Protein AF-A0A4Y4X4G6-F1 (afdb_monomer)

Nearest PDB structures (foldseek):
  5z9o-assembly1_A  TM=8.256E-01  e=4.966E-03  Lactobacillus acidophilus NCFM
  5z9o-assembly2_B  TM=8.298E-01  e=6.123E-03  Lactobacillus acidophilus NCFM
  7qos-assembly1_A  TM=6.741E-01  e=9.984E-02  Aquifex aeolicus VF5
  7qos-assembly2_B  TM=7.155E-01  e=1.871E-01  Aquifex aeolicus VF5

Solvent-accessible surface area (backbone atoms only — not comparable to full-atom values): 6243 Å² total; per-residue (Å²): 62,36,42,58,84,70,49,74,51,79,82,75,90,64,84,73,67,51,40,46,37,29,67,50,88,84,51,77,87,61,61,51,99,48,60,61,59,30,54,52,51,33,38,76,72,62,40,31,48,81,46,71,45,62,68,61,50,52,51,53,42,49,52,63,76,39,39,74,71,75,52,69,55,78,85,60,76,87,74,85,66,90,73,81,88,72,90,85,91,85,82,84,81,87,81,129

Foldseek 3Di:
DQELVRDDDDDDDDDDQKDKYANDDDDPVLDDPQVVVSVVVCCVVVRIDMDHDPVVVVVVSVCVRCVCVVCVCVVPDDPDDPDDDDDDDDDDDDDD

Structure (mmCIF, N/CA/C/O backbone):
data_AF-A0A4Y4X4G6-F1
#
_entry.id   AF-A0A4Y4X4G6-F1
#
loop_
_atom_site.group_PDB
_atom_site.id
_atom_site.type_symbol
_atom_site.label_atom_id
_atom_site.label_alt_id
_atom_site.label_comp_id
_atom_site.label_asym_id
_atom_site.label_entity_id
_atom_site.label_seq_id
_atom_site.pdbx_PDB_ins_code
_atom_site.Cartn_x
_atom_site.Cartn_y
_atom_site.Cartn_z
_atom_site.occupancy
_atom_site.B_iso_or_equiv
_atom_site.auth_seq_id
_atom_site.auth_comp_id
_atom_site.auth_asym_id
_atom_site.auth_atom_id
_atom_site.pdbx_PDB_model_num
ATOM 1 N N . VAL A 1 1 ? -4.868 2.020 -9.033 1.00 94.12 1 VAL A N 1
ATOM 2 C CA . VAL A 1 1 ? -5.936 1.950 -8.014 1.00 94.12 1 VAL A CA 1
ATOM 3 C C . VAL A 1 1 ? -7.265 1.932 -8.735 1.00 94.12 1 VAL A C 1
ATOM 5 O O . VAL A 1 1 ? -7.467 2.772 -9.604 1.00 94.12 1 VAL A O 1
ATOM 8 N N . VAL A 1 2 ? -8.119 0.968 -8.417 1.00 96.94 2 VAL A N 1
ATOM 9 C CA . VAL A 1 2 ? -9.514 0.902 -8.859 1.00 96.94 2 VAL A CA 1
ATOM 10 C C . VAL A 1 2 ? -10.372 1.189 -7.635 1.00 96.94 2 VAL A C 1
ATOM 12 O O . VAL A 1 2 ? -10.216 0.521 -6.615 1.00 96.94 2 VAL A O 1
ATOM 15 N N . PHE A 1 3 ? -11.219 2.206 -7.707 1.00 96.44 3 PHE A N 1
ATOM 16 C CA . PHE A 1 3 ? -12.095 2.596 -6.608 1.00 96.44 3 PHE A CA 1
ATOM 17 C C . PHE A 1 3 ? -13.435 1.852 -6.663 1.00 96.44 3 PHE A C 1
ATOM 19 O O . PHE A 1 3 ? -13.765 1.196 -7.652 1.00 96.44 3 PHE A O 1
ATOM 26 N N . TRP A 1 4 ? -14.223 1.988 -5.596 1.00 96.00 4 TRP A N 1
ATOM 27 C CA . TRP A 1 4 ? -15.520 1.321 -5.419 1.00 96.00 4 TRP A CA 1
ATOM 28 C C . TRP A 1 4 ? -16.570 1.742 -6.459 1.00 96.00 4 TRP A C 1
ATOM 30 O O . TRP A 1 4 ? -17.565 1.052 -6.651 1.00 96.00 4 TRP A O 1
ATOM 40 N N . ASP A 1 5 ? -16.366 2.887 -7.112 1.00 95.69 5 ASP A N 1
ATOM 41 C CA . ASP A 1 5 ? -17.201 3.426 -8.188 1.00 95.69 5 ASP A CA 1
ATOM 42 C C . ASP A 1 5 ? -16.686 3.046 -9.589 1.00 95.69 5 ASP A C 1
ATOM 44 O O . ASP A 1 5 ? -17.151 3.588 -10.591 1.00 95.69 5 ASP A O 1
ATOM 48 N N . ASN A 1 6 ? -15.731 2.113 -9.666 1.00 93.94 6 ASN A N 1
ATOM 49 C CA . ASN A 1 6 ? -14.995 1.709 -10.866 1.00 93.94 6 ASN A CA 1
ATOM 50 C C . ASN A 1 6 ? -14.115 2.804 -11.486 1.00 93.94 6 ASN A C 1
ATOM 52 O O . ASN A 1 6 ? -13.561 2.594 -12.569 1.00 93.94 6 ASN A O 1
ATOM 56 N N . SER A 1 7 ? -13.935 3.954 -10.829 1.00 97.00 7 SER A N 1
ATOM 57 C CA . SER A 1 7 ? -12.952 4.931 -11.288 1.00 97.00 7 SER A CA 1
ATOM 58 C C . SER A 1 7 ? -11.537 4.371 -11.129 1.00 97.00 7 SER A C 1
ATOM 60 O O . SER A 1 7 ? -11.233 3.599 -10.213 1.00 97.00 7 SER A O 1
ATOM 62 N N . VAL A 1 8 ? -10.656 4.730 -12.063 1.00 95.94 8 VAL A N 1
ATOM 63 C CA . VAL A 1 8 ? -9.288 4.212 -12.111 1.00 95.94 8 VAL A CA 1
ATOM 64 C C . VAL A 1 8 ? -8.309 5.364 -11.991 1.00 95.94 8 VAL A C 1
ATOM 66 O O . VAL A 1 8 ? -8.298 6.279 -12.809 1.00 95.94 8 VAL A O 1
ATOM 69 N N . TYR A 1 9 ? -7.438 5.278 -10.991 1.00 95.19 9 TYR A N 1
ATOM 70 C CA . TYR A 1 9 ? -6.286 6.155 -10.847 1.00 95.19 9 TYR A CA 1
ATOM 71 C C . TYR A 1 9 ? -5.000 5.378 -11.117 1.00 95.19 9 TYR A C 1
ATOM 73 O O . TYR A 1 9 ? -4.723 4.353 -10.481 1.00 95.19 9 TYR A O 1
ATOM 81 N N . ARG A 1 10 ? -4.195 5.882 -12.052 1.00 94.12 10 ARG A N 1
ATOM 82 C CA . ARG A 1 10 ? -2.878 5.339 -12.383 1.00 94.12 10 ARG A CA 1
ATOM 83 C C . ARG A 1 10 ? -1.805 6.307 -11.905 1.00 94.12 10 ARG A C 1
ATOM 85 O O . ARG A 1 10 ? -1.843 7.487 -12.234 1.00 94.12 10 ARG A O 1
ATOM 92 N N . ASN A 1 11 ? -0.858 5.788 -11.133 1.00 87.88 11 ASN A N 1
ATOM 93 C CA . ASN A 1 11 ? 0.313 6.535 -10.702 1.00 87.88 11 ASN A CA 1
ATOM 94 C C . ASN A 1 11 ? 1.499 6.165 -11.608 1.00 87.88 11 ASN A C 1
ATOM 96 O O . ASN A 1 11 ? 1.817 4.983 -11.742 1.00 87.88 11 ASN A O 1
ATOM 100 N N . GLY A 1 12 ? 2.105 7.166 -12.251 1.00 89.50 12 GLY A N 1
ATOM 101 C CA . GLY A 1 12 ? 3.197 6.986 -13.211 1.00 89.50 12 GLY A CA 1
ATOM 102 C C . GLY A 1 12 ? 2.755 6.609 -14.634 1.00 89.50 12 GLY A C 1
ATOM 103 O O . GLY A 1 12 ? 1.590 6.317 -14.905 1.00 89.50 12 GLY A O 1
ATOM 104 N N . GLU A 1 13 ? 3.717 6.625 -15.557 1.00 88.62 13 GLU A N 1
ATOM 105 C CA . GLU A 1 13 ? 3.490 6.401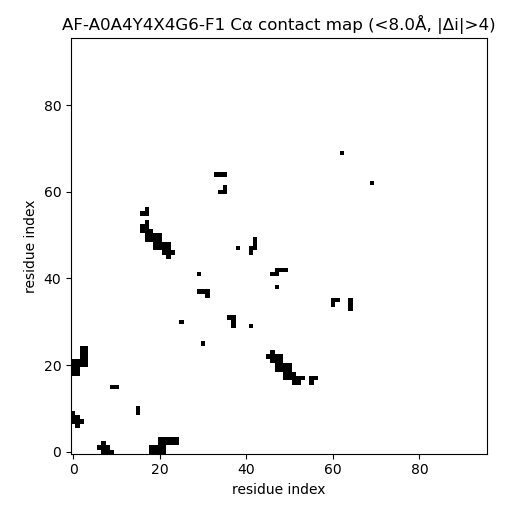 -16.996 1.00 88.62 13 GLU A CA 1
ATOM 106 C C . GLU A 1 13 ? 3.712 4.939 -17.423 1.00 88.62 13 GLU A C 1
ATOM 108 O O . GLU A 1 13 ? 3.157 4.474 -18.422 1.00 88.62 13 GLU A O 1
ATOM 113 N N . HIS A 1 14 ? 4.480 4.177 -16.640 1.00 91.25 14 HIS A N 1
ATOM 114 C CA . HIS A 1 14 ? 4.806 2.776 -16.916 1.00 91.25 14 HIS A CA 1
ATOM 115 C C . HIS A 1 14 ? 3.684 1.817 -16.521 1.00 91.25 14 HIS A C 1
ATOM 117 O O . HIS A 1 14 ? 2.753 2.178 -15.792 1.00 91.25 14 HIS A O 1
ATOM 123 N N . SER A 1 15 ? 3.727 0.593 -17.050 1.00 90.94 15 SER A N 1
ATOM 124 C CA . SER A 1 15 ? 2.766 -0.454 -16.697 1.00 90.94 15 SER A CA 1
ATOM 125 C C . SER A 1 15 ? 2.779 -0.698 -15.181 1.00 90.94 15 SER A C 1
ATOM 127 O O . SER A 1 15 ? 3.864 -0.866 -14.616 1.00 90.94 15 SER A O 1
ATOM 129 N N . PRO A 1 16 ? 1.612 -0.722 -14.515 1.00 93.12 16 PRO A N 1
ATOM 130 C CA . PRO A 1 16 ? 1.552 -0.907 -13.072 1.00 93.12 16 PRO A CA 1
ATOM 131 C C . PRO A 1 16 ? 2.057 -2.303 -12.691 1.00 93.12 16 PRO A C 1
ATOM 133 O O . PRO A 1 16 ? 1.628 -3.299 -13.267 1.00 93.12 16 PRO A O 1
ATOM 136 N N . LYS A 1 17 ? 2.951 -2.373 -11.699 1.00 95.25 17 LYS A N 1
ATOM 137 C CA . LYS A 1 17 ? 3.431 -3.648 -11.135 1.00 95.25 17 LYS A CA 1
ATOM 138 C C . LYS A 1 17 ? 2.412 -4.307 -10.200 1.00 95.25 17 LYS A C 1
ATOM 140 O O . LYS A 1 17 ? 2.462 -5.514 -9.972 1.00 95.25 17 LYS A O 1
ATOM 145 N N . PHE A 1 18 ? 1.505 -3.504 -9.651 1.00 95.69 18 PHE A N 1
ATOM 146 C CA . PHE A 1 18 ? 0.390 -3.950 -8.830 1.00 95.69 18 PHE A CA 1
ATOM 147 C C . PHE A 1 18 ? -0.804 -3.000 -8.974 1.00 95.69 18 PHE A C 1
ATOM 149 O O . PHE A 1 18 ? -0.661 -1.840 -9.370 1.00 95.69 18 PHE A O 1
ATOM 156 N N . THR A 1 19 ? -1.987 -3.492 -8.622 1.00 96.38 19 THR A N 1
ATOM 157 C CA . THR A 1 19 ? -3.243 -2.747 -8.595 1.00 96.38 19 THR A CA 1
ATOM 158 C C . THR A 1 19 ? -3.913 -2.933 -7.243 1.00 96.38 19 THR A C 1
ATOM 160 O O . THR A 1 19 ? -4.166 -4.056 -6.825 1.00 96.38 19 THR A O 1
ATOM 163 N N . LEU A 1 20 ? -4.234 -1.822 -6.580 1.00 94.94 20 LEU A N 1
ATOM 164 C CA . LEU A 1 20 ? -5.106 -1.812 -5.405 1.00 94.94 20 LEU A CA 1
ATOM 165 C C . LEU A 1 20 ? -6.558 -1.667 -5.862 1.00 94.94 20 LEU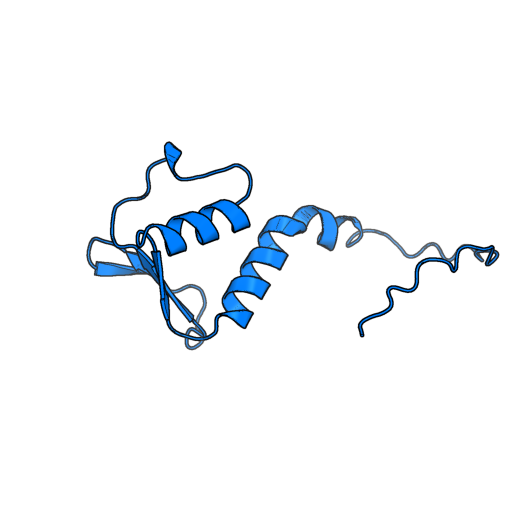 A C 1
ATOM 167 O O . LEU A 1 20 ? -6.857 -0.720 -6.598 1.00 94.94 20 LEU A O 1
ATOM 171 N N . LYS A 1 21 ? -7.437 -2.564 -5.426 1.00 96.75 21 LYS A N 1
ATOM 172 C CA . LYS A 1 21 ? -8.887 -2.509 -5.628 1.00 96.75 21 LYS A CA 1
ATOM 173 C C . LYS A 1 21 ? -9.549 -2.140 -4.314 1.00 96.75 21 LYS A C 1
ATOM 175 O O . LYS A 1 21 ? -9.314 -2.799 -3.317 1.00 96.75 21 LYS A O 1
ATOM 180 N N . ILE A 1 22 ? -10.351 -1.086 -4.298 1.00 96.06 22 ILE A N 1
ATOM 181 C CA . ILE A 1 22 ? -11.033 -0.609 -3.096 1.00 96.06 22 ILE A CA 1
ATOM 182 C C . ILE A 1 22 ? -12.519 -0.922 -3.259 1.00 96.06 22 ILE A C 1
ATOM 184 O O . ILE A 1 22 ? -13.170 -0.361 -4.133 1.00 96.06 22 ILE A O 1
ATOM 188 N N . HIS A 1 23 ? -13.066 -1.804 -2.426 1.00 95.81 23 HIS A N 1
ATOM 189 C CA . HIS A 1 23 ? -14.435 -2.309 -2.590 1.00 95.81 23 HIS A CA 1
ATOM 190 C C . HIS A 1 23 ? -15.513 -1.403 -1.995 1.00 95.81 23 HIS A C 1
ATOM 192 O O . HIS A 1 23 ? -16.676 -1.479 -2.387 1.00 95.81 23 HIS A O 1
ATOM 198 N N . ARG A 1 24 ? -15.145 -0.525 -1.057 1.00 94.38 24 ARG A N 1
ATOM 199 C CA . ARG A 1 24 ? -16.059 0.452 -0.454 1.00 94.38 24 ARG A CA 1
ATOM 200 C C . ARG A 1 24 ? -15.374 1.802 -0.232 1.00 94.38 24 ARG A C 1
ATOM 202 O O . ARG A 1 24 ? -14.155 1.837 -0.090 1.00 94.38 24 ARG A O 1
ATOM 209 N N . PRO A 1 25 ? -16.133 2.902 -0.104 1.00 92.00 25 PRO A N 1
ATOM 210 C CA . PRO A 1 25 ? -15.573 4.185 0.302 1.00 92.00 25 PRO A CA 1
ATOM 211 C C . PRO A 1 25 ? -14.763 4.070 1.599 1.00 92.00 25 PRO A C 1
ATOM 213 O O . PRO A 1 25 ? -15.243 3.494 2.586 1.00 92.00 25 PRO A O 1
ATOM 216 N N . LEU A 1 26 ? -13.553 4.635 1.599 1.00 87.50 26 LEU A N 1
ATOM 217 C CA . LEU A 1 26 ? -12.730 4.776 2.800 1.00 87.50 26 LEU A CA 1
ATOM 218 C C . LEU A 1 26 ? -13.264 5.934 3.648 1.00 87.50 26 LEU A C 1
ATOM 220 O O . LEU A 1 26 ? -13.535 7.025 3.144 1.00 87.50 26 LEU A O 1
ATOM 224 N N . LYS A 1 27 ? -13.416 5.698 4.946 1.00 88.88 27 LYS A N 1
ATOM 225 C CA . LYS A 1 27 ? -13.783 6.705 5.943 1.00 88.88 27 LYS A CA 1
ATOM 226 C C . LYS A 1 27 ? -12.516 7.212 6.621 1.00 88.88 27 LYS A C 1
ATOM 228 O O . LYS A 1 27 ? -11.545 6.476 6.754 1.00 88.88 27 LYS A O 1
ATOM 233 N N . PHE A 1 28 ? -12.547 8.428 7.163 1.00 85.38 28 PHE A N 1
ATOM 234 C CA . PHE A 1 28 ? -11.439 8.931 7.988 1.00 85.38 28 PHE A CA 1
ATOM 235 C C . PHE A 1 28 ? -11.121 8.019 9.181 1.00 85.38 28 PHE A C 1
ATOM 237 O O . PHE A 1 28 ? -9.970 7.935 9.587 1.00 85.38 28 PHE A O 1
ATOM 244 N N . SER A 1 29 ? -12.120 7.301 9.706 1.00 84.88 29 SER A N 1
ATOM 245 C CA . SER A 1 29 ? -11.937 6.308 10.769 1.00 84.88 29 SER A CA 1
ATOM 246 C C . SER A 1 29 ? -11.131 5.079 10.345 1.00 84.88 29 SER A C 1
ATOM 248 O O . SER A 1 29 ? -10.597 4.398 11.210 1.00 84.88 29 SER A O 1
ATOM 250 N N . ASP A 1 30 ? -11.072 4.778 9.044 1.00 83.69 30 ASP A N 1
ATOM 251 C CA . ASP A 1 30 ? -10.295 3.651 8.522 1.00 83.69 30 ASP A CA 1
ATOM 252 C C . ASP A 1 30 ? -8.794 3.991 8.482 1.00 83.69 30 ASP A C 1
ATOM 254 O O . ASP A 1 30 ? -7.962 3.094 8.510 1.00 83.69 30 ASP A O 1
ATOM 258 N N . ILE A 1 31 ? -8.432 5.281 8.436 1.00 85.06 31 ILE A N 1
ATOM 259 C CA . ILE A 1 31 ? -7.042 5.729 8.306 1.00 85.06 31 ILE A CA 1
ATOM 260 C C . ILE A 1 31 ? -6.404 5.837 9.690 1.00 85.06 31 ILE A C 1
ATOM 262 O O . ILE A 1 31 ? -6.736 6.719 10.486 1.00 85.06 31 ILE A O 1
ATOM 266 N N . LYS A 1 32 ? -5.443 4.957 9.970 1.00 82.19 32 LYS A N 1
ATOM 267 C CA . LYS A 1 32 ? -4.641 5.001 11.196 1.00 82.19 32 LYS A CA 1
ATOM 268 C C . LYS A 1 32 ? -3.388 5.847 10.993 1.00 82.19 32 LYS A C 1
ATOM 270 O O . LYS A 1 32 ? -2.990 6.171 9.877 1.00 82.19 32 LYS A O 1
ATOM 275 N N . LYS A 1 33 ? -2.722 6.175 12.105 1.00 80.19 33 LYS A N 1
ATOM 276 C CA . LYS A 1 33 ? -1.422 6.868 12.089 1.00 80.19 33 LYS A CA 1
ATOM 277 C C . LYS A 1 33 ? -0.345 6.062 11.347 1.00 80.19 33 LYS A C 1
ATOM 279 O O . LYS A 1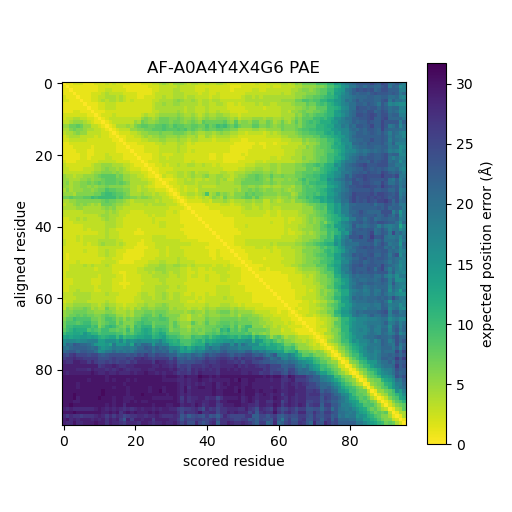 33 ? 0.556 6.651 10.762 1.00 80.19 33 LYS A O 1
ATOM 284 N N . ASP A 1 34 ? -0.444 4.735 11.389 1.00 83.00 34 ASP A N 1
ATOM 285 C CA . ASP A 1 34 ? 0.422 3.815 10.657 1.00 83.00 34 ASP A CA 1
ATOM 286 C C . ASP A 1 34 ? -0.288 3.346 9.377 1.00 83.00 34 ASP A C 1
ATOM 288 O O . ASP A 1 34 ? -1.313 2.654 9.429 1.00 83.00 34 ASP A O 1
ATOM 292 N N . MET A 1 35 ? 0.241 3.748 8.219 1.00 83.12 35 MET A N 1
ATOM 293 C CA . MET A 1 35 ? -0.351 3.399 6.926 1.00 83.12 35 MET A CA 1
ATOM 294 C C . MET A 1 35 ? -0.151 1.930 6.557 1.00 83.12 35 MET A C 1
ATOM 296 O O . MET A 1 35 ? -1.035 1.336 5.945 1.00 83.12 35 MET A O 1
ATOM 300 N N . SER A 1 36 ? 0.973 1.331 6.948 1.00 86.19 36 SER A N 1
ATOM 301 C CA . SER A 1 36 ? 1.233 -0.099 6.754 1.00 86.19 36 SER A CA 1
ATOM 302 C C . SER A 1 36 ? 0.180 -0.936 7.476 1.00 86.19 36 SER A C 1
ATOM 304 O O . SER A 1 36 ? -0.410 -1.833 6.877 1.00 86.19 36 SER A O 1
ATOM 306 N N . LEU A 1 37 ? -0.120 -0.589 8.732 1.00 87.81 37 LEU A N 1
ATOM 307 C CA . L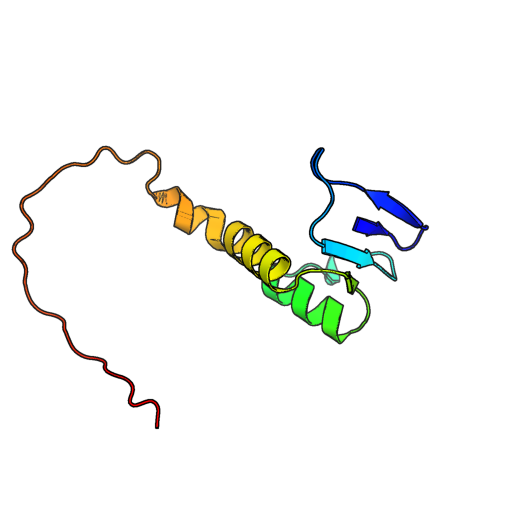EU A 1 37 ? -1.166 -1.258 9.506 1.00 87.81 37 LEU A CA 1
ATOM 308 C C . LEU A 1 37 ? -2.559 -1.031 8.903 1.00 87.81 37 LEU A C 1
ATOM 310 O O . LEU A 1 37 ? -3.328 -1.976 8.777 1.00 87.81 37 LEU A O 1
ATOM 314 N N . THR A 1 38 ? -2.851 0.202 8.479 1.00 89.88 38 THR A N 1
ATOM 315 C CA . THR A 1 38 ? -4.119 0.552 7.816 1.00 89.88 38 THR A CA 1
ATOM 316 C C . THR A 1 38 ? -4.380 -0.327 6.592 1.00 89.88 38 THR A C 1
ATOM 318 O O . THR A 1 38 ? -5.466 -0.880 6.439 1.00 89.88 38 THR A O 1
ATOM 321 N N . ILE A 1 39 ? -3.382 -0.467 5.715 1.00 90.50 39 ILE A N 1
ATOM 322 C CA . ILE A 1 39 ? -3.501 -1.259 4.485 1.00 90.50 39 ILE A CA 1
ATOM 323 C C . ILE A 1 39 ? -3.634 -2.747 4.821 1.00 90.50 39 ILE A C 1
ATOM 325 O O . ILE A 1 39 ? -4.460 -3.426 4.218 1.00 90.50 39 ILE A O 1
ATOM 329 N N . ALA A 1 40 ? -2.861 -3.244 5.792 1.00 90.62 40 ALA A N 1
ATOM 330 C CA . ALA A 1 40 ? -2.920 -4.642 6.211 1.00 90.62 40 ALA A CA 1
ATOM 331 C C . ALA A 1 40 ? -4.306 -5.024 6.752 1.00 90.62 40 ALA A C 1
ATOM 333 O O . ALA A 1 40 ? -4.866 -6.039 6.348 1.00 90.62 40 ALA A O 1
ATOM 334 N N . GLU A 1 41 ? -4.888 -4.202 7.625 1.00 91.94 41 GLU A N 1
ATOM 335 C CA . GLU A 1 41 ? -6.232 -4.434 8.163 1.00 91.94 41 GLU A CA 1
ATOM 336 C C . GLU A 1 41 ? -7.307 -4.310 7.090 1.00 91.94 41 GLU A C 1
ATOM 338 O O . GLU A 1 41 ? -8.152 -5.189 6.974 1.00 91.94 41 GLU A O 1
ATOM 343 N N . ALA A 1 42 ? -7.234 -3.283 6.241 1.00 93.38 42 ALA A N 1
ATOM 344 C CA . ALA A 1 42 ? -8.177 -3.124 5.141 1.00 9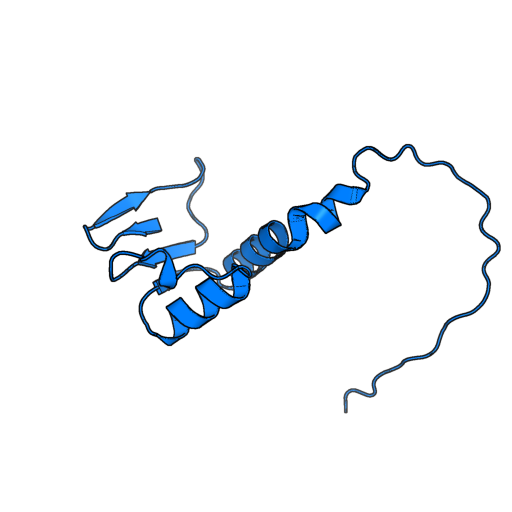3.38 42 ALA A CA 1
ATOM 345 C C . ALA A 1 42 ? -8.126 -4.300 4.148 1.00 93.38 42 ALA A C 1
ATOM 347 O O . ALA A 1 42 ? -9.159 -4.659 3.582 1.00 93.38 42 ALA A O 1
ATOM 348 N N . TYR A 1 43 ? -6.953 -4.910 3.953 1.00 93.88 43 TYR A N 1
ATOM 349 C CA . TYR A 1 43 ? -6.807 -6.130 3.164 1.00 93.88 43 TYR A CA 1
ATOM 350 C C . TYR A 1 43 ? -7.449 -7.340 3.855 1.00 93.88 43 TYR A C 1
ATOM 352 O O . TYR A 1 43 ? -8.237 -8.055 3.242 1.00 93.88 43 TYR A O 1
ATOM 360 N N . MET A 1 44 ? -7.181 -7.541 5.150 1.00 92.56 44 MET A N 1
ATOM 361 C CA . MET A 1 44 ? -7.789 -8.632 5.926 1.00 92.56 44 MET A CA 1
ATOM 362 C C . MET A 1 44 ? -9.319 -8.528 6.002 1.00 92.56 44 MET A C 1
ATOM 364 O O . MET A 1 44 ? -10.007 -9.542 5.919 1.00 92.56 44 MET A O 1
ATOM 368 N N . ASP A 1 45 ? -9.846 -7.309 6.107 1.00 93.25 45 ASP A N 1
ATOM 369 C CA . ASP A 1 45 ? -11.283 -7.028 6.166 1.00 93.25 45 ASP A CA 1
ATOM 370 C C . ASP A 1 45 ? -11.963 -7.070 4.781 1.00 93.25 45 ASP A C 1
ATOM 372 O O . ASP A 1 45 ? -13.168 -6.828 4.669 1.00 93.25 45 ASP A O 1
ATOM 376 N N . GLY A 1 46 ? -11.208 -7.330 3.704 1.00 94.12 46 GLY A N 1
ATOM 377 C CA . GLY A 1 46 ? -11.714 -7.366 2.327 1.00 94.12 46 GLY A CA 1
ATOM 378 C C . GLY A 1 46 ? -12.154 -6.001 1.786 1.00 94.12 46 GLY A C 1
ATOM 379 O O . GLY A 1 46 ? -12.858 -5.917 0.778 1.00 94.12 46 GLY A O 1
ATOM 380 N N . VAL A 1 47 ? -11.766 -4.910 2.450 1.00 95.50 47 VAL A N 1
ATOM 381 C CA . VAL A 1 47 ? -12.009 -3.531 1.996 1.00 95.50 47 VAL A CA 1
ATOM 382 C C . VAL A 1 47 ? -11.102 -3.191 0.818 1.00 95.50 47 VAL A C 1
ATOM 384 O O . VAL A 1 47 ? -11.518 -2.456 -0.084 1.00 95.50 47 VAL A O 1
ATOM 387 N N . ILE A 1 48 ? -9.879 -3.720 0.835 1.00 95.44 48 ILE A N 1
ATOM 388 C CA . ILE A 1 48 ? -8.893 -3.583 -0.231 1.00 95.44 48 ILE A CA 1
ATOM 389 C C . ILE A 1 48 ? -8.490 -4.971 -0.717 1.00 95.44 48 ILE A C 1
ATOM 391 O O . ILE A 1 48 ? -8.192 -5.835 0.093 1.00 95.44 48 ILE A O 1
ATOM 395 N N . ASP A 1 49 ? -8.397 -5.140 -2.029 1.00 96.56 49 ASP A N 1
ATOM 396 C CA . ASP A 1 49 ? -7.721 -6.269 -2.660 1.00 96.56 49 ASP A CA 1
ATOM 397 C C . ASP A 1 49 ? -6.484 -5.798 -3.417 1.00 96.56 49 ASP A C 1
ATOM 399 O O . ASP A 1 49 ? -6.392 -4.656 -3.883 1.00 96.56 49 ASP A O 1
ATOM 403 N N . ILE A 1 50 ? -5.517 -6.699 -3.546 1.00 95.75 50 ILE A N 1
ATOM 404 C CA . ILE A 1 50 ? -4.239 -6.437 -4.198 1.00 95.75 50 ILE A CA 1
ATOM 405 C C . ILE A 1 50 ? -4.060 -7.443 -5.327 1.00 95.75 50 ILE A C 1
ATOM 407 O O . ILE A 1 50 ? -4.073 -8.650 -5.107 1.00 95.75 50 ILE A O 1
ATOM 411 N N . GLU A 1 51 ? -3.829 -6.940 -6.534 1.00 96.06 51 GLU A N 1
ATOM 412 C CA . GLU A 1 51 ? -3.439 -7.752 -7.686 1.00 96.06 51 GLU A CA 1
ATOM 413 C C . GLU A 1 51 ? -2.024 -7.390 -8.134 1.00 96.06 51 GLU A C 1
ATOM 415 O O . GLU A 1 51 ? -1.683 -6.211 -8.219 1.00 96.06 51 GLU A O 1
ATOM 420 N N . GLY A 1 52 ? -1.206 -8.387 -8.474 1.00 95.12 52 GLY A N 1
ATOM 421 C CA . GLY A 1 52 ? 0.180 -8.194 -8.912 1.00 95.12 52 GLY A CA 1
ATOM 422 C C . GLY A 1 52 ? 1.204 -8.483 -7.812 1.00 95.12 52 GLY A C 1
ATOM 423 O O . GLY A 1 52 ? 0.999 -9.373 -6.990 1.00 95.12 52 GLY A O 1
ATOM 424 N N . SER A 1 53 ? 2.339 -7.776 -7.830 1.00 94.88 53 SER A N 1
ATOM 425 C CA . SER A 1 53 ? 3.462 -8.064 -6.925 1.00 94.88 53 SER A CA 1
ATOM 426 C C . SER A 1 53 ? 3.234 -7.525 -5.510 1.00 94.88 53 SER A C 1
ATOM 428 O O . SER A 1 53 ? 3.246 -6.312 -5.296 1.00 94.88 53 SER A O 1
ATOM 430 N N . MET A 1 54 ? 3.095 -8.430 -4.536 1.00 92.31 54 MET A N 1
ATOM 431 C CA . MET A 1 54 ? 3.013 -8.078 -3.113 1.00 92.31 54 MET A CA 1
ATOM 432 C C . MET A 1 54 ? 4.325 -7.472 -2.592 1.00 92.31 54 MET A C 1
ATOM 434 O O . MET A 1 54 ? 4.291 -6.550 -1.779 1.00 92.31 54 MET A O 1
ATOM 438 N N . ASP A 1 55 ? 5.476 -7.926 -3.096 1.00 94.50 55 ASP A N 1
ATOM 439 C CA . ASP A 1 55 ? 6.784 -7.382 -2.707 1.00 94.50 55 ASP A CA 1
ATOM 440 C C . ASP A 1 55 ? 6.893 -5.895 -3.054 1.00 94.50 55 ASP A C 1
ATOM 442 O O . ASP A 1 55 ? 7.375 -5.095 -2.257 1.00 94.50 55 ASP A O 1
ATOM 446 N N . GLU A 1 56 ? 6.381 -5.499 -4.222 1.00 94.12 56 GLU A N 1
ATOM 447 C CA . GLU A 1 56 ? 6.367 -4.098 -4.652 1.00 94.12 56 GLU A CA 1
ATOM 448 C C . GLU A 1 56 ? 5.403 -3.254 -3.808 1.00 94.12 56 GLU A C 1
ATOM 450 O O . GLU A 1 56 ? 5.700 -2.092 -3.514 1.00 94.12 56 GLU A O 1
ATOM 455 N N . VAL A 1 57 ? 4.280 -3.834 -3.362 1.00 92.88 57 VAL A N 1
ATOM 456 C CA . VAL A 1 57 ? 3.383 -3.172 -2.401 1.00 92.88 57 VAL A CA 1
ATOM 457 C C . VAL A 1 57 ? 4.107 -2.940 -1.086 1.00 92.88 57 VAL A C 1
ATOM 459 O O . VAL A 1 57 ? 4.136 -1.811 -0.594 1.00 92.88 57 VAL A O 1
ATOM 462 N N . MET A 1 58 ? 4.724 -3.981 -0.528 1.00 91.69 58 MET A N 1
ATOM 463 C CA . MET A 1 58 ? 5.372 -3.884 0.773 1.00 91.69 58 MET A CA 1
ATOM 464 C C . MET A 1 58 ? 6.593 -2.964 0.735 1.00 91.69 58 MET A C 1
ATOM 466 O O . MET A 1 58 ? 6.797 -2.172 1.653 1.00 91.69 58 MET A O 1
ATOM 470 N N . HIS A 1 59 ? 7.356 -2.990 -0.360 1.00 92.06 59 HIS A N 1
ATOM 471 C CA . HIS A 1 59 ? 8.439 -2.045 -0.603 1.00 92.06 59 HIS A CA 1
ATOM 472 C C . HIS A 1 59 ? 7.933 -0.596 -0.622 1.00 92.06 59 HIS A C 1
ATOM 474 O O . HIS A 1 59 ? 8.485 0.261 0.068 1.00 92.06 59 HIS A O 1
ATOM 480 N N . SER A 1 60 ? 6.839 -0.330 -1.342 1.00 90.25 60 SER A N 1
ATOM 481 C CA . SER A 1 60 ? 6.231 1.005 -1.409 1.00 90.25 60 SER A CA 1
ATOM 482 C C . SER A 1 60 ? 5.737 1.483 -0.039 1.00 90.25 60 SER A C 1
ATOM 484 O O . SER A 1 60 ? 5.982 2.629 0.341 1.00 90.25 60 SER A O 1
ATOM 486 N N . LEU A 1 61 ? 5.080 0.607 0.730 1.00 89.44 61 LEU A N 1
ATOM 487 C CA . LEU A 1 61 ? 4.630 0.917 2.091 1.00 89.44 61 LEU A CA 1
ATOM 488 C C . LEU A 1 61 ? 5.808 1.203 3.020 1.00 89.44 61 LEU A C 1
ATOM 490 O O . LEU A 1 61 ? 5.767 2.172 3.773 1.00 89.44 61 LEU A O 1
ATOM 494 N N . TYR A 1 62 ? 6.870 0.401 2.945 1.00 89.06 62 TYR A N 1
ATOM 495 C CA . TYR A 1 62 ? 8.068 0.601 3.751 1.00 89.06 62 TYR A CA 1
ATOM 496 C C . TYR A 1 62 ? 8.707 1.968 3.491 1.00 89.06 62 TYR A C 1
ATOM 498 O O . TYR A 1 62 ? 8.980 2.696 4.449 1.00 89.06 62 TYR A O 1
ATOM 506 N N . LEU A 1 63 ? 8.908 2.327 2.217 1.00 88.50 63 LEU A N 1
ATOM 507 C CA . LEU A 1 63 ? 9.481 3.617 1.826 1.00 88.50 63 LEU A CA 1
ATOM 508 C C . LEU A 1 63 ? 8.642 4.782 2.353 1.00 88.50 63 LEU A C 1
ATOM 510 O O . LEU A 1 63 ? 9.188 5.740 2.893 1.00 88.50 63 LEU A O 1
ATOM 514 N N . GLN A 1 64 ? 7.318 4.675 2.247 1.00 84.31 64 GLN A N 1
ATOM 515 C CA . GLN A 1 64 ? 6.410 5.739 2.655 1.00 84.31 64 GLN A CA 1
ATOM 516 C C . GLN A 1 64 ? 6.306 5.874 4.182 1.00 84.31 64 GLN A C 1
ATOM 518 O O . GLN A 1 64 ? 6.383 6.983 4.705 1.00 84.31 64 GLN A O 1
ATOM 523 N N . THR A 1 65 ? 6.177 4.765 4.917 1.00 83.69 65 THR A N 1
ATOM 524 C CA . THR A 1 65 ? 6.110 4.775 6.389 1.00 83.69 65 THR A CA 1
ATOM 525 C C . THR A 1 65 ? 7.424 5.260 7.014 1.00 83.69 65 THR A C 1
ATOM 527 O O . THR A 1 65 ? 7.407 5.922 8.050 1.00 83.69 65 THR A O 1
ATOM 530 N N . ASN A 1 66 ? 8.570 4.966 6.387 1.00 83.88 66 ASN A N 1
ATOM 531 C CA . ASN A 1 66 ? 9.896 5.310 6.913 1.00 83.88 66 ASN A CA 1
ATOM 532 C C . ASN A 1 66 ? 10.529 6.538 6.250 1.00 83.88 66 ASN A C 1
ATOM 534 O O . ASN A 1 66 ? 11.693 6.816 6.528 1.00 83.88 66 ASN A O 1
ATOM 538 N N . TYR A 1 67 ? 9.793 7.282 5.420 1.00 83.31 67 TYR A N 1
ATOM 539 C CA . TYR A 1 67 ? 10.321 8.387 4.614 1.00 83.31 67 TYR A CA 1
ATOM 540 C C . TYR A 1 67 ? 11.212 9.348 5.424 1.00 83.31 67 TYR A C 1
ATOM 542 O O . TYR A 1 67 ? 12.383 9.536 5.106 1.00 83.31 67 TYR A O 1
ATOM 550 N N . GLU A 1 68 ? 10.710 9.864 6.549 1.00 82.00 68 GLU A N 1
ATOM 551 C CA . GLU A 1 68 ? 11.459 10.768 7.439 1.00 82.00 68 GLU A CA 1
ATOM 552 C C . GLU A 1 68 ? 12.762 10.157 7.980 1.00 82.00 68 GLU A C 1
ATOM 554 O O . GLU A 1 68 ? 13.769 10.845 8.131 1.00 82.00 68 GLU A O 1
ATOM 559 N N . HIS A 1 69 ? 12.765 8.854 8.278 1.00 81.06 69 HIS A N 1
ATOM 560 C CA . HIS A 1 69 ? 13.958 8.155 8.759 1.00 81.06 69 HIS A CA 1
ATOM 561 C C . HIS A 1 69 ? 14.964 7.904 7.637 1.00 81.06 69 HIS A C 1
ATOM 563 O O . HIS A 1 69 ? 16.162 8.092 7.855 1.00 81.06 69 HIS A O 1
ATOM 569 N N . LEU A 1 70 ? 14.488 7.492 6.460 1.00 80.56 70 LEU A N 1
A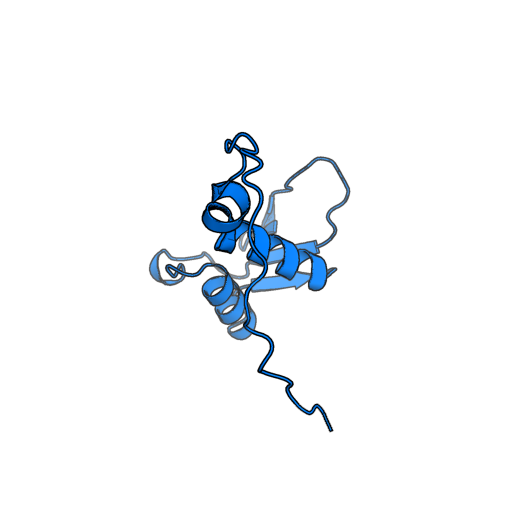TOM 570 C CA . LEU A 1 70 ? 15.329 7.200 5.300 1.00 80.56 70 LEU A CA 1
ATOM 571 C C . LEU A 1 70 ? 16.004 8.470 4.770 1.00 80.56 70 LEU A C 1
ATOM 573 O O . LEU A 1 70 ? 17.183 8.427 4.438 1.00 80.56 70 LEU A O 1
ATOM 577 N N . HIS A 1 71 ? 15.297 9.602 4.786 1.00 81.69 71 HIS A N 1
ATOM 578 C CA . HIS A 1 71 ? 15.780 10.878 4.250 1.00 81.69 71 HIS A CA 1
ATOM 579 C C . HIS A 1 71 ? 16.408 11.811 5.302 1.00 81.69 71 HIS A C 1
ATOM 581 O O . HIS A 1 71 ? 16.832 12.925 4.988 1.00 81.69 71 HIS A O 1
ATOM 587 N N . LYS A 1 72 ? 16.534 11.364 6.561 1.00 81.81 72 LYS A N 1
ATOM 588 C CA . LYS A 1 72 ? 17.074 12.153 7.687 1.00 81.81 72 LYS A CA 1
ATOM 589 C C . LYS A 1 72 ? 18.465 12.747 7.426 1.00 81.81 72 LYS A C 1
ATOM 591 O O . LYS A 1 72 ? 18.838 13.754 8.031 1.00 81.81 72 LYS A O 1
ATOM 596 N N . HIS A 1 73 ? 19.252 12.105 6.566 1.00 78.75 73 HIS A N 1
ATOM 597 C CA . HIS A 1 73 ? 20.649 12.450 6.310 1.00 78.75 73 HIS A CA 1
ATOM 598 C C . HIS A 1 73 ? 20.940 12.848 4.861 1.00 78.75 73 HIS A C 1
ATOM 600 O O . HIS A 1 73 ? 22.100 13.086 4.536 1.00 78.75 73 HIS A O 1
ATOM 606 N N . ASP A 1 74 ? 19.924 13.016 4.017 1.00 80.44 74 ASP A N 1
ATOM 607 C CA . ASP A 1 74 ? 20.107 13.357 2.598 1.00 80.44 74 ASP A CA 1
ATOM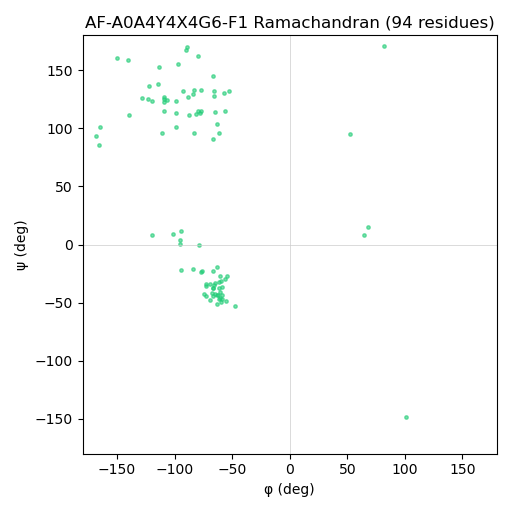 608 C C . ASP A 1 74 ? 20.833 14.695 2.383 1.00 80.44 74 ASP A C 1
ATOM 610 O O . ASP A 1 74 ? 21.534 14.886 1.392 1.00 80.44 74 ASP A O 1
ATOM 614 N N . GLY A 1 75 ? 20.715 15.620 3.341 1.00 70.75 75 GLY A N 1
ATOM 615 C CA . GLY A 1 75 ? 21.436 16.898 3.353 1.00 70.75 75 GLY A CA 1
ATOM 616 C C . GLY A 1 75 ? 22.735 16.900 4.167 1.00 70.75 75 GLY A C 1
ATOM 617 O O . GLY A 1 75 ? 23.384 17.943 4.287 1.00 70.75 75 GLY A O 1
ATOM 618 N N . ALA A 1 76 ? 23.120 15.776 4.778 1.00 72.38 76 ALA A N 1
ATOM 619 C CA . ALA A 1 76 ? 24.298 15.716 5.633 1.00 72.38 76 ALA A CA 1
ATOM 620 C C . ALA A 1 76 ? 25.574 15.677 4.779 1.00 72.38 76 ALA A C 1
ATOM 622 O O . ALA A 1 76 ? 25.857 14.708 4.079 1.00 72.38 76 ALA A O 1
ATOM 623 N N . LYS A 1 77 ? 26.402 16.724 4.870 1.00 63.59 77 LYS A N 1
ATOM 624 C CA . LYS A 1 77 ? 27.767 16.671 4.334 1.00 63.59 77 LYS A CA 1
ATOM 625 C C . LYS A 1 77 ? 28.564 15.646 5.139 1.00 63.59 77 LYS A C 1
ATOM 627 O O . LYS A 1 77 ? 28.606 15.733 6.366 1.00 63.59 77 LYS A O 1
ATOM 632 N N . ALA A 1 78 ? 29.206 14.702 4.454 1.00 61.34 78 ALA A N 1
ATOM 633 C CA . ALA A 1 78 ? 30.062 13.702 5.079 1.00 61.34 78 ALA A CA 1
ATOM 634 C C . ALA A 1 78 ? 31.235 14.383 5.803 1.00 61.34 78 ALA A C 1
ATOM 636 O O . ALA A 1 78 ? 32.254 14.716 5.200 1.00 61.34 78 ALA A O 1
ATOM 637 N N . ILE A 1 79 ? 31.102 14.603 7.111 1.00 61.94 79 ILE A N 1
ATOM 638 C CA . ILE A 1 79 ? 32.236 14.952 7.962 1.00 61.94 79 ILE A CA 1
ATOM 639 C C . ILE A 1 79 ? 32.897 13.627 8.328 1.00 61.94 79 ILE A C 1
ATOM 641 O O . ILE A 1 79 ? 32.468 12.947 9.260 1.00 61.94 79 ILE A O 1
ATOM 645 N N . GLN A 1 80 ? 33.929 13.247 7.574 1.00 56.28 80 GLN A N 1
ATOM 646 C CA . GLN A 1 80 ? 34.788 12.124 7.935 1.00 56.28 80 GLN A CA 1
ATOM 647 C C . GLN A 1 80 ? 35.559 12.493 9.208 1.00 56.28 80 GLN A C 1
ATOM 649 O O . GLN A 1 80 ? 36.632 13.089 9.161 1.00 56.28 80 GLN A O 1
ATOM 654 N N . LYS A 1 81 ? 34.995 12.174 10.374 1.00 60.97 81 LYS A N 1
ATOM 655 C CA . LYS A 1 81 ? 35.792 12.034 11.593 1.00 60.97 81 LYS A CA 1
ATOM 656 C C . LYS A 1 81 ? 36.377 10.619 11.589 1.00 60.97 81 LYS A C 1
ATOM 658 O O . LYS A 1 81 ? 35.616 9.684 11.345 1.00 60.97 81 LYS A O 1
ATOM 663 N N . PRO A 1 82 ? 37.677 10.429 11.870 1.00 49.84 82 PRO A N 1
ATOM 664 C CA . PRO A 1 82 ? 38.220 9.096 12.094 1.00 49.84 82 PRO A CA 1
ATOM 665 C C . PRO A 1 82 ? 37.546 8.516 13.343 1.00 49.84 82 PRO A C 1
ATOM 667 O O . PRO A 1 82 ? 37.820 8.937 14.468 1.00 49.84 82 PRO A O 1
ATOM 670 N N . LEU A 1 83 ? 36.595 7.604 13.145 1.00 55.03 83 LEU A N 1
ATOM 671 C CA . LEU A 1 83 ? 35.921 6.912 14.235 1.00 55.03 83 LEU A CA 1
ATOM 672 C C . LEU A 1 83 ? 36.844 5.794 14.721 1.00 55.03 83 LEU A C 1
ATOM 674 O O . LEU A 1 83 ? 37.140 4.855 13.989 1.00 55.03 83 LEU A O 1
ATOM 678 N N . LYS A 1 84 ? 37.305 5.915 15.970 1.00 54.41 84 LYS A N 1
ATOM 679 C CA . LYS A 1 84 ? 37.835 4.786 16.736 1.00 54.41 84 LYS A CA 1
ATOM 680 C C . LYS A 1 84 ? 36.757 3.708 16.788 1.00 54.41 84 LYS A C 1
ATOM 682 O O . LYS A 1 84 ? 35.704 3.913 17.390 1.00 54.41 84 LYS A O 1
ATOM 687 N N . GLU A 1 85 ? 37.041 2.572 16.173 1.00 50.91 85 GLU A N 1
ATOM 688 C CA . GLU A 1 85 ? 36.241 1.364 16.297 1.00 50.91 85 GLU A CA 1
ATOM 689 C C . GLU A 1 85 ? 36.322 0.881 17.751 1.00 50.91 85 GLU A C 1
ATOM 691 O O . GLU A 1 85 ? 37.391 0.532 18.251 1.00 50.91 85 GLU A O 1
ATOM 696 N N . SER A 1 86 ? 35.201 0.914 18.470 1.00 55.00 86 SER A N 1
ATOM 697 C CA . SER A 1 86 ? 35.098 0.236 19.759 1.00 55.00 86 SER A CA 1
ATOM 698 C C . SER A 1 86 ? 33.735 -0.435 1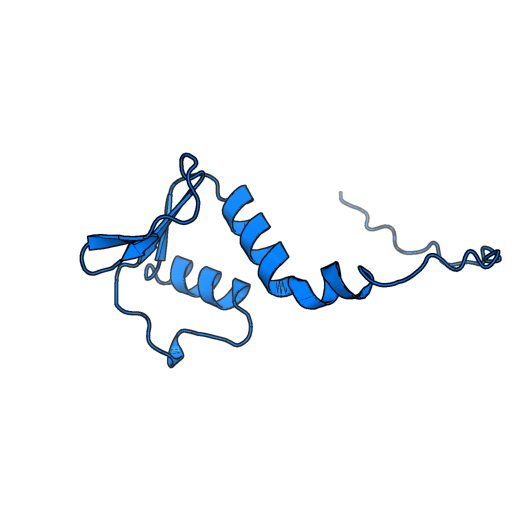9.896 1.00 55.00 86 SER A C 1
ATOM 700 O O . SER A 1 86 ? 32.707 0.220 20.011 1.00 55.00 86 SER A O 1
ATOM 702 N N . SER A 1 87 ? 33.788 -1.770 19.880 1.00 53.41 87 SER A N 1
ATOM 703 C CA . SER A 1 87 ? 32.990 -2.687 20.698 1.00 53.41 87 SER A CA 1
ATOM 704 C C . SER A 1 87 ? 31.463 -2.501 20.698 1.00 53.41 87 SER A C 1
ATOM 706 O O . SER A 1 87 ? 30.916 -1.827 21.570 1.00 53.41 87 SER A O 1
ATOM 708 N N . ASN A 1 88 ? 30.766 -3.249 19.837 1.00 50.34 88 ASN A N 1
ATOM 709 C CA . ASN A 1 88 ? 29.543 -3.976 20.218 1.00 50.34 88 ASN A CA 1
ATOM 710 C C . ASN A 1 88 ? 29.179 -5.015 19.143 1.00 50.34 88 ASN A C 1
ATOM 712 O O . ASN A 1 88 ? 28.383 -4.755 18.246 1.00 50.34 88 ASN A O 1
ATOM 716 N N . ILE A 1 89 ? 29.772 -6.208 19.235 1.00 56.81 89 ILE A N 1
ATOM 717 C CA . ILE A 1 89 ? 29.270 -7.399 18.540 1.00 56.81 89 ILE A CA 1
ATOM 718 C C . ILE A 1 89 ? 28.733 -8.327 19.622 1.00 56.81 89 ILE A C 1
ATOM 720 O O . ILE A 1 89 ? 29.487 -9.052 20.261 1.00 56.81 89 ILE A O 1
ATOM 724 N N . SER A 1 90 ? 27.429 -8.275 19.859 1.00 57.81 90 SER A N 1
ATOM 725 C CA . SER A 1 90 ? 26.698 -9.379 20.475 1.00 57.81 90 SER A CA 1
ATOM 726 C C . SER A 1 90 ? 25.214 -9.154 20.251 1.00 57.81 90 SER A C 1
ATOM 728 O O . SER A 1 90 ? 24.650 -8.299 20.924 1.00 57.81 90 SER A O 1
ATOM 730 N N . LYS A 1 91 ? 24.637 -9.866 19.270 1.00 55.78 91 LYS A N 1
ATOM 731 C CA . LYS A 1 91 ? 23.384 -10.652 19.341 1.00 55.78 91 LYS A CA 1
ATOM 732 C C . LYS A 1 91 ? 23.298 -11.505 18.070 1.00 55.78 91 LYS A C 1
ATOM 734 O O . LYS A 1 91 ? 22.841 -11.035 17.034 1.00 55.78 91 LYS A O 1
ATOM 739 N N . HIS A 1 92 ? 23.783 -12.741 18.144 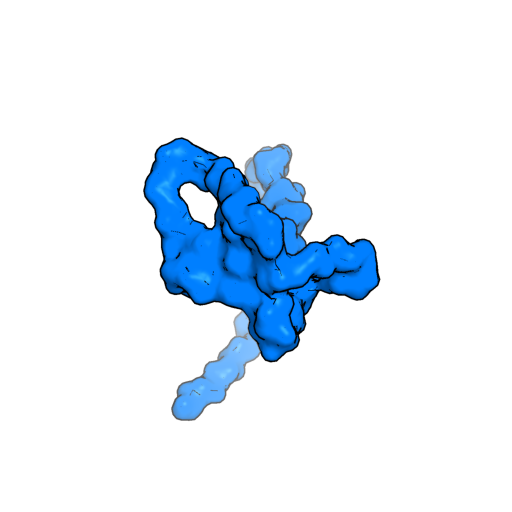1.00 64.38 92 HIS A N 1
ATOM 740 C CA . HIS A 1 92 ? 23.463 -13.761 17.147 1.00 64.38 92 HIS A CA 1
ATOM 741 C C . HIS A 1 92 ? 22.116 -14.372 17.551 1.00 64.38 92 HIS A C 1
ATOM 743 O O . HIS A 1 92 ? 21.954 -14.746 18.712 1.00 64.38 92 HIS A O 1
ATOM 749 N N . TYR A 1 93 ? 21.159 -14.452 16.630 1.00 61.06 93 TYR A N 1
ATOM 750 C CA . TYR A 1 93 ? 20.025 -15.360 16.788 1.00 61.06 93 TYR A CA 1
ATOM 751 C C . TYR A 1 93 ? 20.386 -16.668 16.091 1.00 61.06 93 TYR A C 1
ATOM 753 O O . TYR A 1 93 ? 20.917 -16.654 14.979 1.00 61.06 93 TYR A O 1
ATOM 761 N N . ASP A 1 94 ? 20.164 -17.772 16.791 1.00 65.81 94 ASP A N 1
ATOM 762 C CA . ASP A 1 94 ? 20.241 -19.120 16.245 1.00 65.81 94 ASP A CA 1
ATOM 763 C C . ASP A 1 94 ? 18.907 -19.390 15.541 1.00 65.81 94 ASP A C 1
ATOM 765 O O . ASP A 1 94 ? 17.849 -19.378 16.178 1.00 65.81 94 ASP A O 1
ATOM 769 N N . LEU A 1 95 ? 18.941 -19.502 14.215 1.00 64.81 95 LEU A N 1
ATOM 770 C CA . LEU A 1 95 ? 17.798 -19.948 13.428 1.00 64.81 95 LEU A CA 1
ATOM 771 C C . LEU A 1 95 ? 18.054 -21.426 13.143 1.00 64.81 95 LEU A C 1
ATOM 773 O O . LEU A 1 95 ? 18.915 -21.746 12.323 1.00 64.81 95 LEU A O 1
ATOM 777 N N . GLY A 1 96 ? 17.371 -22.280 13.910 1.00 60.81 96 GLY A N 1
ATOM 778 C CA . GLY A 1 96 ? 17.451 -23.738 13.799 1.00 60.81 96 GLY A CA 1
ATOM 779 C C . GLY A 1 96 ? 16.888 -24.296 12.501 1.00 60.81 96 GLY A C 1
ATOM 780 O O . GLY A 1 96 ? 16.151 -23.568 11.796 1.00 60.81 96 GLY A O 1
#

Secondary structure (DSSP, 8-state):
-B-TTS-B---SSSPPSEEEEE-SPPPGGG--S-HHHHHHHHHHTTSEEEEE-HHHHHHHHHHHHTHHHHTTTTT---------------------

Organism: Helicobacter pylori (NCBI:txid210)

Radius of gyration: 19.82 Å; Cα contacts (8 Å, |Δi|>4): 75; chains: 1; bounding box: 55×41×38 Å

Mean predicted aligned error: 10.93 Å

pLDDT: mean 83.24, std 14.18, range [49.84, 97.0]

InterPro domains:
  IPR057206 Domain of unknown function DUF7884 [PF25371] (1-66)

Sequence (96 aa):
VVFWDNSVYRNGEHSPKFTLKIHRPLKFSDIKKDMSLTIAEAYMDGVIDIEGSMDEVMHSLYLQTNYEHLHKHDGAKAIQKPLKESSNISKHYDLG